Protein AF-A0A450UIN0-F1 (afdb_monomer_lite)

Foldseek 3Di:
DADQDDPVLVVVVVVPDPDDDDLVVVCVPDPRDDSVNSCVVVVPDDPDPVNVCVVCVVVDDDDPPDDDDDDDDDDDDPPPPPPDD

Secondary structure (DSSP, 8-state):
-PPPPPHHHHHHHHHH-SS---HHHHHHT-TT--HHHHHHHHHH----HHHHHHHHGGG----TT--------------------

Sequence (85 aa):
MKEPITYSDYRQYLLVSQINHTLTNFADHSEHFSHDRLNQYLGNIKLTARSTWKNTKAHLIPSKQSYVVFDDTVHSISAIPLKLN

pLDDT: mean 79.84, std 12.33, range [41.25, 94.75]

Structu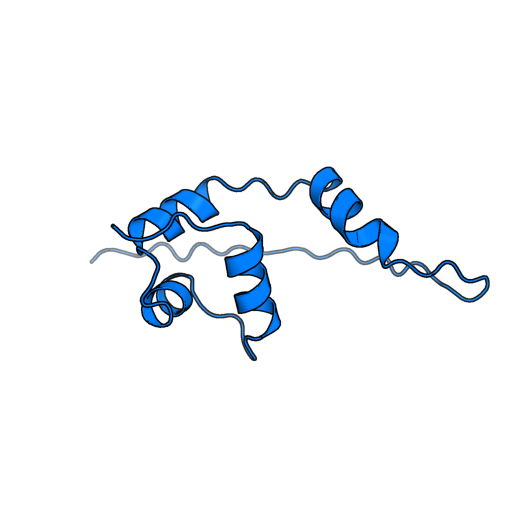re (mmCIF, N/CA/C/O backbone):
data_AF-A0A450UIN0-F1
#
_entry.id   AF-A0A450UIN0-F1
#
loop_
_atom_site.group_PDB
_atom_site.id
_atom_site.type_symbol
_atom_site.label_atom_id
_atom_site.label_alt_id
_atom_site.label_comp_id
_atom_site.label_asym_id
_atom_site.label_entity_id
_atom_site.label_seq_id
_atom_site.pdbx_PDB_ins_code
_atom_site.Cartn_x
_atom_site.Cartn_y
_atom_site.Cartn_z
_atom_site.occupancy
_atom_site.B_iso_or_equiv
_atom_site.auth_seq_id
_atom_site.auth_comp_id
_atom_site.auth_asym_id
_atom_site.auth_atom_id
_atom_site.pdbx_PDB_model_num
ATOM 1 N N . MET A 1 1 ? 2.894 -0.655 -29.758 1.00 57.50 1 MET A N 1
ATOM 2 C CA . MET A 1 1 ? 3.645 -0.168 -28.576 1.00 57.50 1 MET A CA 1
ATOM 3 C C . MET A 1 1 ? 2.915 -0.669 -27.345 1.00 57.50 1 MET A C 1
ATOM 5 O O . MET A 1 1 ? 1.697 -0.645 -27.373 1.00 57.50 1 MET A O 1
ATOM 9 N N . LYS A 1 2 ? 3.617 -1.172 -26.323 1.00 67.25 2 LYS A N 1
ATOM 10 C CA . LYS A 1 2 ? 2.978 -1.588 -25.062 1.00 67.25 2 LYS A CA 1
ATOM 11 C C . LYS A 1 2 ? 2.524 -0.356 -24.266 1.00 67.25 2 LYS A C 1
ATOM 13 O O . LYS A 1 2 ? 3.199 0.675 -24.336 1.00 67.25 2 LYS A O 1
ATOM 18 N N . GLU A 1 3 ? 1.414 -0.453 -23.543 1.00 74.81 3 GLU A N 1
ATOM 19 C CA . GLU A 1 3 ? 0.813 0.674 -22.812 1.00 74.81 3 GLU A CA 1
ATOM 20 C C . GLU A 1 3 ? 1.629 1.043 -21.552 1.00 74.81 3 GLU A C 1
ATOM 22 O O . GLU A 1 3 ? 2.361 0.197 -21.017 1.00 74.81 3 GLU A O 1
ATOM 27 N N . PRO A 1 4 ? 1.586 2.306 -21.083 1.00 73.31 4 PRO A N 1
ATOM 28 C CA . PRO A 1 4 ? 2.153 2.683 -19.795 1.00 73.31 4 PRO A CA 1
ATOM 29 C C . PRO A 1 4 ? 1.294 2.126 -18.654 1.00 73.31 4 PRO A C 1
ATOM 31 O O . PRO A 1 4 ? 0.070 2.130 -18.719 1.00 73.31 4 PRO A O 1
ATOM 34 N N . ILE A 1 5 ? 1.945 1.678 -17.583 1.00 79.31 5 ILE A N 1
ATOM 35 C CA . ILE A 1 5 ? 1.255 1.133 -16.410 1.00 79.31 5 ILE A CA 1
ATOM 36 C C . ILE A 1 5 ? 0.827 2.233 -15.472 1.00 79.31 5 ILE A C 1
ATOM 38 O O . ILE A 1 5 ? 1.571 3.183 -15.215 1.00 79.31 5 ILE A O 1
ATOM 42 N N . THR A 1 6 ? -0.362 2.057 -14.911 1.00 81.25 6 THR A N 1
ATOM 43 C CA . THR A 1 6 ? -0.874 2.916 -13.860 1.00 81.25 6 THR A CA 1
ATOM 44 C C . THR A 1 6 ? -0.789 2.240 -12.497 1.00 81.25 6 THR A C 1
ATOM 46 O O . THR A 1 6 ? -0.683 1.023 -12.342 1.00 81.25 6 THR A O 1
ATOM 49 N N . TYR A 1 7 ? -0.917 3.062 -11.462 1.00 77.94 7 TYR A N 1
ATOM 50 C CA . TYR A 1 7 ? -0.961 2.601 -10.080 1.00 77.94 7 TYR A CA 1
ATOM 51 C C . TYR A 1 7 ? -2.209 1.748 -9.811 1.00 77.94 7 TYR A C 1
ATOM 53 O O . TYR A 1 7 ? -2.247 0.977 -8.854 1.00 77.94 7 TYR A O 1
ATOM 61 N N . SER A 1 8 ? -3.265 1.907 -10.614 1.00 81.69 8 SER A N 1
ATOM 62 C CA . SER A 1 8 ? -4.488 1.120 -10.477 1.00 81.69 8 SER A CA 1
ATOM 63 C C . SER A 1 8 ? -4.298 -0.305 -10.982 1.00 81.69 8 SER A C 1
ATOM 65 O O . SER A 1 8 ? -4.724 -1.231 -10.300 1.00 81.69 8 SER A O 1
ATOM 67 N N . ASP A 1 9 ? -3.602 -0.479 -12.106 1.00 84.00 9 ASP A N 1
ATOM 68 C CA . ASP A 1 9 ? -3.411 -1.791 -12.739 1.00 84.00 9 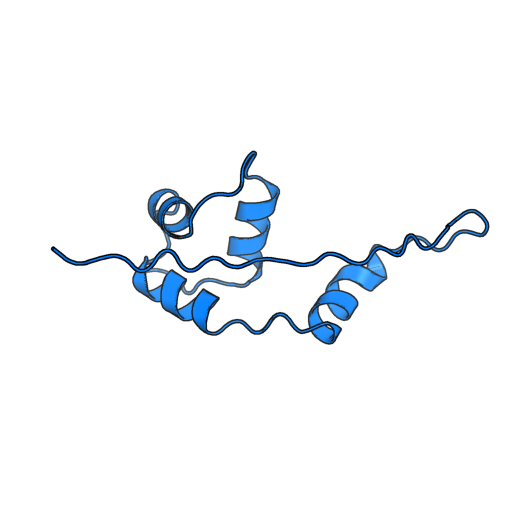ASP A CA 1
ATOM 69 C C . ASP A 1 9 ? -2.662 -2.745 -11.807 1.00 84.00 9 ASP A C 1
ATOM 71 O O . ASP A 1 9 ? -3.122 -3.850 -11.522 1.00 84.00 9 ASP A O 1
ATOM 75 N N . TYR A 1 10 ? -1.546 -2.276 -11.239 1.00 80.50 10 TYR A N 1
ATOM 76 C CA . TYR A 1 10 ? -0.749 -3.084 -10.318 1.00 80.50 10 TYR A CA 1
ATOM 77 C C . TYR A 1 10 ? -1.469 -3.362 -8.989 1.00 80.50 10 TYR A C 1
ATOM 79 O O . TYR A 1 10 ? -1.393 -4.467 -8.459 1.00 80.50 10 TYR A O 1
ATOM 87 N N . ARG A 1 11 ? -2.215 -2.390 -8.444 1.00 80.56 11 ARG A N 1
ATOM 88 C CA . ARG A 1 11 ? -3.008 -2.614 -7.222 1.00 80.56 11 ARG A CA 1
ATOM 89 C C . ARG A 1 11 ? -4.115 -3.631 -7.435 1.00 80.56 11 ARG A C 1
ATOM 91 O O . ARG A 1 11 ? -4.324 -4.472 -6.569 1.00 80.56 11 ARG A O 1
ATOM 98 N N . GLN A 1 12 ? -4.826 -3.540 -8.556 1.00 83.56 12 GLN A N 1
ATOM 99 C CA . GLN A 1 12 ? -5.897 -4.475 -8.868 1.00 83.56 12 GLN A CA 1
ATOM 100 C C . GLN A 1 12 ? -5.343 -5.891 -8.983 1.00 83.56 12 GLN A C 1
ATOM 102 O O . GLN A 1 12 ? -5.928 -6.811 -8.422 1.00 83.56 12 GLN A O 1
ATOM 107 N N . TYR A 1 13 ? -4.189 -6.041 -9.633 1.00 85.31 13 TYR A N 1
ATOM 108 C CA . TYR A 1 13 ? -3.471 -7.304 -9.700 1.00 85.31 13 TYR A CA 1
ATOM 109 C C . TYR A 1 13 ? -3.132 -7.869 -8.310 1.00 85.31 13 TYR A C 1
ATOM 111 O O . TYR A 1 13 ? -3.472 -9.013 -8.020 1.00 85.31 13 TYR A O 1
ATOM 119 N N . LEU A 1 14 ? -2.550 -7.055 -7.420 1.00 83.31 14 LEU A N 1
ATOM 120 C CA . LEU A 1 14 ? -2.236 -7.482 -6.049 1.00 83.31 14 LEU A CA 1
ATOM 121 C C . LEU A 1 14 ? -3.483 -7.835 -5.220 1.00 83.31 14 LEU A C 1
ATOM 123 O O . LEU A 1 14 ? -3.423 -8.706 -4.359 1.00 83.31 14 LEU A O 1
ATOM 127 N N . LEU A 1 15 ? -4.613 -7.163 -5.457 1.00 84.38 15 LEU A N 1
ATOM 128 C CA . LEU A 1 15 ? -5.867 -7.438 -4.748 1.00 84.38 15 LEU A CA 1
ATOM 129 C C . LEU A 1 15 ? -6.505 -8.767 -5.163 1.00 84.38 15 LEU A C 1
ATOM 131 O O . LEU A 1 15 ? -7.184 -9.386 -4.348 1.00 84.38 15 LEU A O 1
ATOM 135 N N . VAL A 1 16 ? -6.327 -9.186 -6.418 1.00 85.44 16 VAL A N 1
ATOM 136 C CA . VAL A 1 16 ? -6.897 -10.446 -6.929 1.00 85.44 16 VAL A CA 1
ATOM 137 C C . VAL A 1 16 ? -5.936 -11.626 -6.806 1.00 85.44 16 VAL A C 1
ATOM 139 O O . VAL A 1 16 ? -6.369 -12.773 -6.904 1.00 85.44 16 VAL A O 1
ATOM 142 N N . SER A 1 17 ? -4.643 -11.376 -6.584 1.00 82.88 17 SER A N 1
ATOM 143 C CA . SER A 1 17 ? -3.670 -12.440 -6.355 1.00 82.88 17 SER A CA 1
ATOM 144 C C . SER A 1 17 ? -3.905 -13.130 -5.011 1.00 82.88 17 SER A C 1
ATOM 146 O O . SER A 1 17 ? -3.954 -12.477 -3.972 1.00 82.88 17 SER A O 1
ATOM 148 N N . GLN A 1 18 ? -4.007 -14.462 -5.022 1.00 78.94 18 GLN A N 1
ATOM 149 C CA . GLN A 1 18 ? -4.177 -15.262 -3.799 1.00 78.94 18 GLN A CA 1
ATOM 150 C C . GLN A 1 18 ? -2.923 -15.272 -2.912 1.00 78.94 18 GLN A C 1
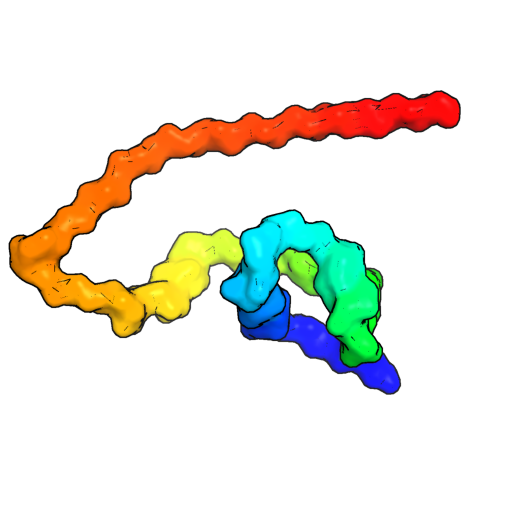ATOM 152 O O . GLN A 1 18 ? -3.024 -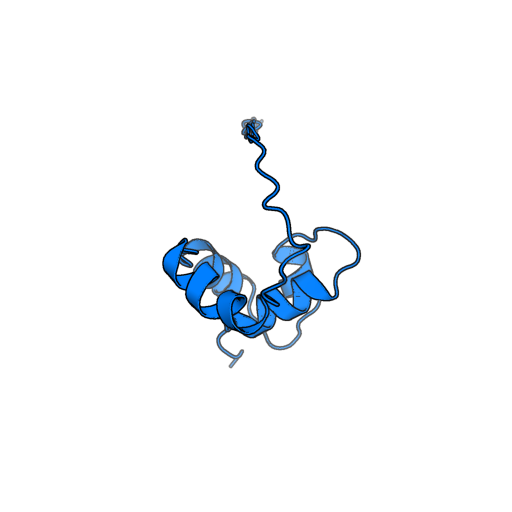15.501 -1.708 1.00 78.94 18 GLN A O 1
ATOM 157 N N . ILE A 1 19 ? -1.747 -15.037 -3.500 1.00 82.00 19 ILE A N 1
ATOM 158 C CA . ILE A 1 19 ? -0.459 -14.966 -2.808 1.00 82.00 19 ILE A CA 1
ATOM 159 C C . ILE A 1 19 ? 0.351 -13.776 -3.318 1.00 82.00 19 ILE A C 1
ATOM 161 O O . ILE A 1 19 ? 0.132 -13.285 -4.424 1.00 82.00 19 ILE A O 1
ATOM 165 N N . ASN A 1 20 ? 1.331 -13.340 -2.527 1.00 76.12 20 ASN A N 1
ATOM 166 C CA . ASN A 1 20 ? 2.262 -12.301 -2.950 1.00 76.12 20 ASN A CA 1
ATOM 167 C C . ASN A 1 20 ? 3.094 -12.797 -4.140 1.00 76.12 20 ASN A C 1
ATOM 169 O O . ASN A 1 20 ? 3.961 -13.659 -3.990 1.00 76.12 20 ASN A O 1
ATOM 173 N N . HIS A 1 21 ? 2.832 -12.237 -5.317 1.00 77.94 21 HIS A N 1
ATOM 174 C CA . HIS A 1 21 ? 3.566 -12.550 -6.535 1.00 77.94 21 HIS A CA 1
ATOM 175 C C . HIS A 1 21 ? 4.690 -11.551 -6.802 1.00 77.94 21 HIS A C 1
ATOM 177 O O . HIS A 1 21 ? 4.635 -10.385 -6.408 1.00 77.94 21 HIS A O 1
ATOM 183 N N . THR A 1 22 ? 5.723 -12.021 -7.501 1.00 76.12 22 THR A N 1
ATOM 184 C CA . THR A 1 22 ? 6.815 -11.162 -7.956 1.00 76.12 22 THR A CA 1
ATOM 185 C C . THR A 1 22 ? 6.346 -10.231 -9.070 1.00 76.12 22 THR A C 1
ATOM 187 O O . THR A 1 22 ? 5.368 -10.487 -9.772 1.00 76.12 22 THR A O 1
ATOM 190 N N . LEU A 1 23 ? 7.101 -9.157 -9.283 1.00 75.19 23 LEU A N 1
ATOM 191 C CA . LEU A 1 23 ? 6.875 -8.243 -10.397 1.00 75.19 23 LEU A CA 1
ATOM 192 C C . LEU A 1 23 ? 6.994 -8.933 -11.763 1.00 75.19 23 LEU A C 1
ATOM 194 O O . LEU A 1 23 ? 6.212 -8.660 -12.668 1.00 75.19 23 LEU A O 1
ATOM 198 N N . THR A 1 24 ? 7.936 -9.867 -11.890 1.00 76.56 24 THR A N 1
ATOM 199 C CA . THR A 1 24 ? 8.084 -10.707 -13.082 1.00 76.56 24 THR A CA 1
ATOM 200 C C . THR A 1 24 ? 6.813 -11.500 -13.353 1.00 76.56 24 THR A C 1
ATOM 202 O O . THR A 1 24 ? 6.346 -11.518 -14.481 1.00 76.56 24 THR A O 1
ATOM 205 N N . ASN A 1 25 ? 6.189 -12.058 -12.312 1.00 83.19 25 ASN A N 1
ATOM 206 C CA . ASN A 1 25 ? 4.943 -12.798 -12.466 1.00 83.19 25 ASN A CA 1
ATOM 207 C C . ASN A 1 25 ? 3.808 -11.900 -12.990 1.00 83.19 25 ASN A C 1
ATOM 209 O O . ASN A 1 25 ? 3.088 -12.318 -13.890 1.00 83.19 25 ASN A O 1
ATOM 213 N N . PHE A 1 26 ? 3.703 -10.651 -12.524 1.00 80.94 26 PHE A N 1
ATOM 214 C CA . PHE A 1 26 ? 2.729 -9.702 -13.079 1.00 80.94 26 PHE A CA 1
ATOM 215 C C . PHE A 1 26 ? 2.987 -9.397 -14.559 1.00 80.94 26 PHE A C 1
ATOM 217 O O . PHE A 1 26 ? 2.065 -9.363 -15.372 1.00 80.94 26 PHE A O 1
ATOM 224 N N . ALA A 1 27 ? 4.251 -9.176 -14.907 1.00 79.56 27 ALA A N 1
ATOM 225 C CA . ALA A 1 27 ? 4.663 -8.856 -16.263 1.00 79.56 27 ALA A CA 1
ATOM 226 C C . ALA A 1 27 ? 4.445 -10.027 -17.241 1.00 79.56 27 ALA A C 1
ATOM 228 O O . ALA A 1 27 ? 4.025 -9.800 -18.373 1.00 79.56 27 ALA A O 1
ATOM 229 N N . ASP A 1 28 ? 4.673 -11.265 -16.793 1.00 80.25 28 ASP A N 1
ATOM 230 C CA . ASP A 1 28 ? 4.468 -12.485 -17.583 1.00 80.25 28 ASP A CA 1
ATOM 231 C C . ASP A 1 28 ? 2.980 -12.759 -17.853 1.00 80.25 28 ASP A C 1
ATOM 233 O O . ASP A 1 28 ? 2.627 -13.275 -18.909 1.00 80.25 28 ASP A O 1
ATOM 237 N N . HIS A 1 29 ? 2.099 -12.381 -16.919 1.00 78.88 29 HIS A N 1
ATOM 238 C CA . HIS A 1 29 ? 0.646 -12.585 -17.023 1.00 78.88 29 HIS A CA 1
ATOM 239 C C . HIS A 1 29 ? -0.098 -11.380 -17.615 1.00 78.88 29 HIS A C 1
ATOM 241 O O . HIS A 1 29 ? -1.328 -11.346 -17.614 1.00 78.88 29 HIS A O 1
ATOM 247 N N . SER A 1 30 ? 0.630 -10.388 -18.134 1.00 72.19 30 SER A N 1
ATOM 248 C CA . SER A 1 30 ? 0.053 -9.227 -18.802 1.00 72.19 30 SER A CA 1
ATOM 249 C C . SER A 1 30 ? 0.635 -9.049 -20.203 1.00 72.19 30 SER A C 1
ATOM 251 O O . SER A 1 30 ? 1.690 -8.438 -20.388 1.00 72.19 30 SER A O 1
ATOM 253 N N . GLU A 1 31 ? -0.122 -9.458 -21.221 1.00 70.06 31 GLU A N 1
ATOM 254 C CA . GLU A 1 31 ? 0.241 -9.276 -22.637 1.00 70.06 31 GLU A CA 1
ATOM 255 C C . GLU A 1 31 ? 0.453 -7.794 -23.018 1.00 70.06 31 GLU A C 1
ATOM 257 O O . GLU A 1 31 ? 1.196 -7.464 -23.948 1.00 70.06 31 GLU A O 1
ATOM 262 N N . HIS A 1 32 ? -0.146 -6.878 -22.252 1.00 72.38 32 HIS A N 1
ATOM 263 C CA . HIS A 1 32 ? -0.187 -5.444 -22.536 1.00 72.38 32 HIS A CA 1
ATOM 264 C C . HIS A 1 32 ? 1.034 -4.652 -22.040 1.00 72.38 32 HIS A C 1
ATOM 266 O O . HIS A 1 32 ? 1.253 -3.526 -22.499 1.00 72.38 32 HIS A O 1
ATOM 272 N N . PHE A 1 33 ? 1.852 -5.216 -21.142 1.00 76.56 33 PHE A N 1
ATOM 273 C CA . PHE A 1 33 ? 2.864 -4.467 -20.386 1.00 76.56 33 PHE A CA 1
ATOM 274 C C . PHE A 1 33 ? 4.290 -4.985 -20.597 1.00 76.56 33 PHE A C 1
ATOM 276 O O . PHE A 1 33 ? 4.523 -6.139 -20.949 1.00 76.56 33 PHE A O 1
ATOM 283 N N . SER A 1 34 ? 5.270 -4.087 -20.484 1.00 79.94 34 SER A N 1
ATOM 284 C CA . SER A 1 34 ? 6.695 -4.399 -20.667 1.00 79.94 34 SER A CA 1
ATOM 285 C C . SER A 1 34 ? 7.366 -4.565 -19.307 1.00 79.94 34 SER A C 1
ATOM 287 O O . SER A 1 34 ? 7.234 -3.655 -18.487 1.00 79.94 34 SER A O 1
ATOM 289 N N . HIS A 1 35 ? 8.139 -5.639 -19.094 1.00 78.25 35 HIS A N 1
ATOM 290 C CA . HIS A 1 35 ? 8.913 -5.854 -17.855 1.00 78.25 35 HIS A CA 1
ATOM 291 C C . HIS A 1 35 ? 9.759 -4.637 -17.473 1.00 78.25 35 HIS A C 1
ATOM 293 O O . HIS A 1 35 ? 9.683 -4.169 -16.342 1.00 78.25 35 HIS A O 1
ATOM 299 N N . ASP A 1 36 ? 10.502 -4.063 -18.421 1.00 81.38 36 ASP A N 1
ATOM 300 C CA . ASP A 1 36 ? 11.363 -2.906 -18.135 1.00 81.38 36 ASP A CA 1
ATOM 301 C C . ASP A 1 36 ? 10.575 -1.678 -17.672 1.00 81.38 36 ASP A C 1
ATOM 303 O O . ASP A 1 36 ? 10.976 -0.981 -16.739 1.00 81.38 36 ASP A O 1
ATOM 307 N N . ARG A 1 37 ? 9.404 -1.437 -18.275 1.00 79.19 37 ARG A N 1
ATOM 308 C CA . ARG A 1 37 ? 8.527 -0.334 -17.866 1.00 79.19 37 ARG A CA 1
ATOM 309 C C . ARG A 1 37 ? 7.893 -0.592 -16.508 1.00 79.19 37 ARG A C 1
ATOM 311 O O . ARG A 1 37 ? 7.717 0.356 -15.755 1.00 79.19 37 ARG A O 1
ATOM 318 N N . LEU A 1 38 ? 7.589 -1.847 -16.182 1.00 80.31 38 LEU A N 1
ATOM 319 C CA . LEU A 1 38 ? 7.113 -2.250 -14.859 1.00 80.31 38 LEU A CA 1
ATOM 320 C C . LEU A 1 38 ? 8.154 -1.988 -13.776 1.00 80.31 38 LEU A C 1
ATOM 322 O O . LEU A 1 38 ? 7.850 -1.334 -12.778 1.00 80.31 38 LEU A O 1
ATOM 326 N N . ASN A 1 39 ? 9.382 -2.449 -14.010 1.00 82.56 39 ASN A N 1
ATOM 327 C CA . ASN A 1 39 ? 10.519 -2.244 -13.117 1.00 82.56 39 ASN A CA 1
ATOM 328 C C . ASN A 1 39 ? 10.773 -0.752 -12.890 1.00 82.56 39 ASN A C 1
ATOM 330 O O . ASN A 1 39 ? 10.885 -0.302 -11.750 1.00 82.56 39 ASN A O 1
ATOM 334 N N . GLN A 1 40 ? 10.803 0.033 -13.970 1.00 82.94 40 GLN A N 1
ATOM 335 C CA . GLN A 1 40 ? 10.997 1.476 -13.885 1.00 82.94 40 GLN A CA 1
ATOM 336 C C . GLN A 1 40 ? 9.832 2.168 -13.169 1.00 82.94 40 GLN A C 1
ATOM 338 O O . GLN A 1 40 ? 10.060 3.060 -12.354 1.00 82.94 40 GLN A O 1
ATOM 343 N N . TYR A 1 41 ? 8.591 1.785 -13.464 1.00 82.25 41 TYR A N 1
ATOM 344 C CA . TYR A 1 41 ? 7.414 2.387 -12.855 1.00 82.25 41 TYR A CA 1
ATOM 345 C C . TYR A 1 41 ? 7.393 2.143 -11.345 1.00 82.25 41 TYR A C 1
ATOM 347 O O . TYR A 1 41 ? 7.411 3.100 -10.574 1.00 82.25 41 TYR A O 1
ATOM 355 N N . LEU A 1 42 ? 7.440 0.880 -10.909 1.00 78.00 42 LEU A N 1
ATOM 356 C CA . LEU A 1 42 ? 7.382 0.531 -9.488 1.00 78.00 42 LEU A CA 1
ATOM 357 C C . LEU A 1 42 ? 8.610 1.003 -8.712 1.00 78.00 42 LEU A C 1
ATOM 359 O O . LEU A 1 42 ? 8.456 1.469 -7.586 1.00 78.00 42 LEU A O 1
ATOM 363 N N . GLY A 1 43 ? 9.801 0.959 -9.317 1.00 82.31 43 GLY A N 1
ATOM 364 C CA . GLY A 1 43 ? 11.024 1.466 -8.689 1.00 82.31 43 GLY A CA 1
ATOM 365 C C . GLY A 1 43 ? 10.982 2.968 -8.391 1.00 82.31 43 GLY A C 1
ATOM 366 O O . GLY A 1 43 ? 11.661 3.433 -7.480 1.00 82.31 43 GLY A O 1
ATOM 367 N N . ASN A 1 44 ? 10.159 3.728 -9.121 1.00 83.38 44 ASN A N 1
ATOM 368 C CA . ASN A 1 44 ? 10.023 5.175 -8.952 1.00 83.38 44 ASN A CA 1
ATOM 369 C C . ASN A 1 44 ? 8.749 5.599 -8.202 1.00 83.38 44 ASN A C 1
ATOM 371 O O . ASN A 1 44 ? 8.587 6.786 -7.894 1.00 83.38 44 ASN A O 1
ATOM 375 N N . ILE A 1 45 ? 7.836 4.674 -7.889 1.00 82.62 45 ILE A N 1
ATOM 376 C CA . ILE A 1 45 ? 6.617 5.010 -7.149 1.00 82.62 45 ILE A CA 1
ATOM 377 C C . ILE A 1 45 ? 6.953 5.334 -5.697 1.00 82.62 45 ILE A C 1
ATOM 379 O O . ILE A 1 45 ? 7.567 4.556 -4.973 1.00 82.62 45 ILE A O 1
ATOM 383 N N . LYS A 1 46 ? 6.444 6.478 -5.238 1.00 82.50 46 LYS A N 1
ATOM 384 C CA . LYS A 1 46 ? 6.474 6.872 -3.829 1.00 82.50 46 LYS A CA 1
ATOM 385 C C . LYS A 1 46 ? 5.092 6.708 -3.208 1.00 82.50 46 LYS A C 1
ATOM 387 O O . LYS A 1 46 ? 4.205 7.535 -3.423 1.00 82.50 46 LYS A O 1
ATOM 392 N N . LEU A 1 47 ? 4.929 5.673 -2.389 1.00 82.19 47 LEU A N 1
ATOM 393 C CA . LEU A 1 47 ? 3.734 5.476 -1.566 1.00 82.19 47 LEU A CA 1
ATOM 394 C C . LEU A 1 47 ? 3.854 6.292 -0.282 1.00 82.19 47 LEU A C 1
ATOM 396 O O . LEU A 1 47 ? 4.390 5.847 0.727 1.00 82.19 47 LEU A O 1
ATOM 400 N N . THR A 1 48 ? 3.379 7.533 -0.332 1.00 88.75 48 THR A N 1
ATOM 401 C CA . THR A 1 48 ? 3.392 8.417 0.840 1.00 88.75 48 THR A CA 1
ATOM 402 C C . THR A 1 48 ? 2.168 8.165 1.717 1.00 88.75 48 THR A C 1
ATOM 404 O O . THR A 1 48 ? 1.074 7.941 1.195 1.00 88.75 48 THR A O 1
ATOM 407 N N . ALA A 1 49 ? 2.301 8.320 3.038 1.00 88.88 49 ALA A N 1
ATOM 408 C CA . ALA A 1 49 ? 1.167 8.228 3.965 1.00 88.88 49 ALA A CA 1
ATOM 409 C C . ALA A 1 49 ? 0.003 9.156 3.563 1.00 88.88 49 ALA A C 1
ATOM 411 O O . ALA A 1 49 ? -1.163 8.774 3.631 1.00 88.88 49 ALA A O 1
ATOM 412 N N . ARG A 1 50 ? 0.317 10.354 3.045 1.00 91.50 50 ARG A N 1
ATOM 413 C CA . ARG A 1 50 ? -0.671 11.298 2.500 1.00 91.50 50 ARG A CA 1
ATOM 414 C C . ARG A 1 50 ? -1.438 10.712 1.314 1.00 91.50 50 ARG A C 1
ATOM 416 O O . ARG A 1 50 ? -2.655 10.871 1.245 1.00 91.50 50 ARG A O 1
ATOM 423 N N . SER A 1 51 ? -0.741 10.062 0.380 1.00 86.88 51 SER A N 1
ATOM 424 C CA . SER A 1 51 ? -1.383 9.413 -0.767 1.00 86.88 51 SER A CA 1
ATOM 425 C C . SER A 1 51 ? -2.265 8.244 -0.331 1.00 86.88 51 SER A C 1
ATOM 427 O O . SER A 1 51 ? -3.385 8.128 -0.822 1.00 86.88 51 SER A O 1
ATOM 429 N N . THR A 1 52 ? -1.828 7.447 0.646 1.00 87.75 52 THR A N 1
ATOM 430 C CA . THR A 1 52 ? -2.631 6.358 1.215 1.00 87.75 52 THR A CA 1
ATOM 431 C C . THR A 1 52 ? -3.894 6.905 1.869 1.00 87.75 52 THR A C 1
ATOM 433 O O . THR A 1 52 ? -4.990 6.529 1.467 1.00 87.75 52 THR A O 1
ATOM 436 N N . TRP A 1 53 ? -3.762 7.876 2.778 1.00 92.00 53 TRP A N 1
ATOM 437 C CA . TRP A 1 53 ? -4.895 8.499 3.466 1.00 92.00 53 TRP A CA 1
ATOM 438 C C . TRP A 1 53 ? -5.921 9.099 2.499 1.00 92.00 53 TRP A C 1
ATOM 440 O O . TRP A 1 53 ? -7.124 8.906 2.671 1.00 92.00 53 TRP A O 1
ATOM 450 N N . LYS A 1 54 ? -5.458 9.783 1.442 1.00 91.94 54 LYS A N 1
ATOM 451 C CA . LYS A 1 54 ? -6.336 10.340 0.402 1.00 91.94 54 LYS A CA 1
ATOM 452 C C . LYS A 1 54 ? -7.204 9.262 -0.258 1.00 91.94 54 LYS A C 1
ATOM 454 O O . LYS A 1 54 ? -8.361 9.536 -0.551 1.00 91.94 54 LYS A O 1
ATOM 459 N N . ASN A 1 55 ? -6.652 8.072 -0.499 1.00 87.31 55 ASN A N 1
ATOM 460 C CA . ASN A 1 55 ? -7.364 6.980 -1.165 1.00 87.31 55 ASN A CA 1
ATOM 461 C C . ASN A 1 55 ? -8.220 6.138 -0.203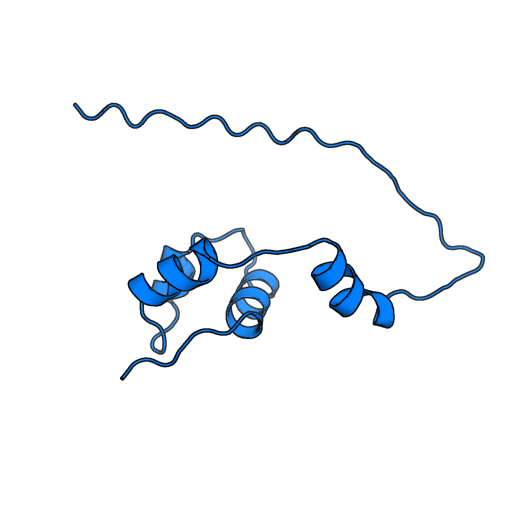 1.00 87.31 55 ASN A C 1
ATOM 463 O O . ASN A 1 55 ? -9.183 5.532 -0.653 1.00 87.31 55 ASN A O 1
ATOM 467 N N . THR A 1 56 ? -7.906 6.082 1.096 1.00 89.50 56 THR A N 1
ATOM 468 C CA . THR A 1 56 ? -8.608 5.198 2.047 1.00 89.50 56 THR A CA 1
ATOM 469 C C . THR A 1 56 ? -9.677 5.898 2.878 1.00 89.50 56 THR A C 1
ATOM 471 O O . THR A 1 56 ? -10.631 5.247 3.296 1.00 89.50 56 THR A O 1
ATOM 474 N N . LYS A 1 57 ? -9.571 7.217 3.098 1.00 93.00 57 LYS A N 1
ATOM 475 C CA . LYS A 1 57 ? -10.453 7.957 4.018 1.00 93.00 57 LYS A CA 1
ATOM 476 C C . LYS A 1 57 ? -11.944 7.767 3.726 1.00 93.00 57 LYS A C 1
ATOM 478 O O . LYS A 1 57 ? -12.723 7.639 4.662 1.00 93.00 57 LYS A O 1
ATOM 483 N N . ALA A 1 58 ? -12.340 7.749 2.453 1.00 93.31 58 ALA A N 1
ATOM 484 C CA . ALA A 1 58 ? -13.742 7.590 2.057 1.00 93.31 58 ALA A CA 1
ATOM 485 C C . ALA A 1 58 ? -14.329 6.211 2.415 1.00 93.31 58 ALA A C 1
ATOM 487 O O . ALA A 1 58 ? -15.543 6.068 2.491 1.00 93.31 58 ALA A O 1
ATOM 488 N N . HIS A 1 59 ? -13.475 5.213 2.647 1.00 91.25 59 HIS A N 1
ATOM 489 C CA . HIS A 1 59 ? -13.870 3.852 3.001 1.00 91.25 59 HIS A CA 1
ATOM 490 C C . HIS A 1 59 ? -13.898 3.611 4.519 1.00 91.25 59 HIS A C 1
ATOM 492 O O . HIS A 1 59 ? -14.319 2.545 4.960 1.00 91.25 59 HIS A O 1
ATOM 498 N N . LEU A 1 60 ? -13.460 4.581 5.332 1.00 91.56 60 LEU A N 1
ATOM 499 C CA . LEU A 1 60 ? -13.524 4.487 6.788 1.00 91.56 60 LEU A CA 1
ATOM 500 C C . LEU A 1 60 ? -14.938 4.825 7.262 1.00 91.56 60 LEU A C 1
ATOM 502 O O . LEU A 1 60 ? -15.405 5.948 7.078 1.00 91.56 60 LEU A O 1
ATOM 506 N N . ILE A 1 61 ? -15.603 3.862 7.899 1.00 92.06 61 ILE A N 1
ATOM 507 C CA . ILE A 1 61 ? -16.945 4.035 8.462 1.00 92.06 61 ILE A CA 1
ATOM 508 C C . ILE A 1 61 ? -16.799 4.484 9.924 1.00 92.06 61 ILE A C 1
ATOM 510 O O . ILE A 1 61 ? -16.415 3.670 10.768 1.00 92.06 61 ILE A O 1
ATOM 514 N N . PRO A 1 62 ? -17.075 5.759 10.260 1.00 88.50 62 PRO A N 1
ATOM 515 C CA . PRO A 1 62 ? -17.016 6.216 11.640 1.00 88.50 62 PRO A CA 1
ATOM 516 C C . PRO A 1 62 ? -18.148 5.576 12.444 1.00 88.50 62 PRO A C 1
ATOM 518 O O . PRO A 1 62 ? -19.307 5.583 12.032 1.00 88.50 62 PRO A O 1
ATOM 521 N N . SER A 1 63 ? -17.816 5.041 13.614 1.00 94.62 63 SER A N 1
ATOM 522 C CA . SER A 1 63 ? -18.787 4.410 14.500 1.00 94.62 63 SER A CA 1
ATOM 523 C C . SER A 1 63 ? -18.435 4.684 15.955 1.00 94.62 63 SER A C 1
ATOM 525 O O . SER A 1 63 ? -17.267 4.746 16.326 1.00 94.62 63 SER A O 1
ATOM 527 N N . LYS A 1 64 ? -19.450 4.805 16.814 1.00 93.94 64 LYS A N 1
ATOM 528 C CA . LYS A 1 64 ? -19.233 4.921 18.265 1.00 93.94 64 LYS A CA 1
ATOM 529 C C . LYS A 1 64 ? -18.650 3.639 18.869 1.00 93.94 64 LYS A C 1
ATOM 531 O O . LYS A 1 64 ? -18.116 3.688 19.968 1.00 93.94 64 LYS A O 1
ATOM 536 N N . GLN A 1 65 ? -18.755 2.517 18.158 1.00 94.75 65 GLN A N 1
ATOM 537 C CA . GLN A 1 65 ? -18.203 1.220 18.548 1.00 94.75 65 GLN A CA 1
ATOM 538 C C . GLN A 1 65 ? -16.885 0.882 17.828 1.00 94.75 65 GLN A C 1
ATOM 540 O O . GLN A 1 65 ? -16.405 -0.241 17.946 1.00 94.75 65 GLN A O 1
ATOM 545 N N . SER A 1 66 ? -16.306 1.803 17.045 1.00 92.25 66 SER A N 1
ATOM 546 C CA . SER A 1 66 ? -15.014 1.549 16.396 1.00 92.25 66 SER A CA 1
ATOM 547 C C . SER A 1 66 ? -13.857 1.735 17.372 1.00 92.25 66 SER A C 1
ATOM 549 O O . SER A 1 66 ? -13.850 2.686 18.152 1.00 92.25 66 SER A O 1
ATOM 551 N N . TYR A 1 67 ? -12.845 0.884 17.247 1.00 92.12 67 TYR A N 1
ATOM 552 C CA . TYR A 1 67 ? -11.591 0.982 17.985 1.00 92.12 67 TYR A CA 1
ATOM 553 C C . TYR A 1 67 ? -10.435 1.170 17.003 1.00 92.12 67 TYR A C 1
ATOM 555 O O . TYR A 1 67 ? -10.477 0.667 15.880 1.00 92.12 67 TYR A O 1
ATOM 563 N N . VAL A 1 68 ? -9.400 1.892 17.428 1.00 90.69 68 VAL A N 1
ATOM 564 C CA . VAL A 1 68 ? -8.136 1.976 16.691 1.00 90.69 68 VAL A CA 1
ATOM 565 C C . VAL A 1 68 ? -7.223 0.884 17.228 1.00 90.69 68 VAL A C 1
ATOM 567 O O . VAL A 1 68 ? -6.888 0.890 18.409 1.00 90.69 68 VAL A O 1
ATOM 570 N N . VAL A 1 69 ? -6.834 -0.047 16.361 1.00 91.25 69 VAL A N 1
ATOM 571 C CA . VAL A 1 69 ? -5.800 -1.037 16.669 1.00 91.25 69 VAL A CA 1
ATOM 572 C C . VAL A 1 69 ? -4.461 -0.449 16.246 1.00 91.25 69 VAL A C 1
ATOM 574 O O . VAL A 1 69 ? -4.303 -0.029 15.099 1.00 91.25 69 VAL A O 1
ATOM 577 N N . PHE A 1 70 ? -3.523 -0.386 17.184 1.00 90.81 70 PHE A N 1
ATOM 578 C CA . PHE A 1 70 ? -2.159 0.068 16.949 1.00 90.81 70 PHE A CA 1
ATOM 579 C C . PHE A 1 70 ? -1.198 -1.048 17.351 1.00 90.81 70 PHE A C 1
ATOM 581 O O . PHE A 1 70 ? -1.363 -1.635 18.417 1.00 90.81 70 PHE A O 1
ATOM 588 N N . ASP A 1 71 ? -0.229 -1.325 16.487 1.00 92.69 71 ASP A N 1
ATOM 589 C CA . ASP A 1 71 ? 0.788 -2.362 16.646 1.00 92.69 71 ASP A CA 1
ATOM 590 C C . ASP A 1 71 ? 2.096 -1.849 16.031 1.00 92.69 71 ASP A C 1
ATOM 592 O O . ASP A 1 71 ? 2.061 -1.077 15.062 1.00 92.69 71 ASP A O 1
ATOM 596 N N . ASP A 1 72 ? 3.239 -2.242 16.585 1.00 90.19 72 ASP A N 1
ATOM 597 C CA . ASP A 1 72 ? 4.559 -1.919 16.055 1.00 90.19 72 ASP A CA 1
ATOM 598 C C . ASP A 1 72 ? 5.215 -3.158 15.439 1.00 90.19 72 ASP A C 1
ATOM 600 O O . ASP A 1 72 ? 5.490 -4.159 16.090 1.00 90.19 72 ASP A O 1
ATOM 604 N N . THR A 1 73 ? 5.498 -3.093 14.138 1.00 85.88 73 THR A N 1
ATOM 605 C CA . THR A 1 73 ? 6.140 -4.197 13.416 1.00 85.88 73 THR A CA 1
ATOM 606 C C . THR A 1 73 ? 7.552 -3.819 12.993 1.00 85.88 73 THR A C 1
ATOM 608 O O . THR A 1 73 ? 7.751 -2.788 12.346 1.00 85.88 73 THR A O 1
ATOM 611 N N . VAL A 1 74 ? 8.529 -4.687 13.263 1.00 87.38 74 VAL A N 1
ATOM 612 C CA . VAL A 1 74 ? 9.882 -4.570 12.701 1.00 87.38 74 VAL A CA 1
ATOM 613 C C . VAL A 1 74 ? 9.956 -5.388 11.416 1.00 87.38 74 VAL A C 1
ATOM 615 O O . VAL A 1 74 ? 9.853 -6.612 11.437 1.00 87.38 74 VAL A O 1
ATOM 618 N N . HIS A 1 75 ? 10.167 -4.719 10.284 1.00 79.31 75 HIS A N 1
ATOM 619 C CA . HIS A 1 75 ? 10.442 -5.401 9.024 1.00 79.31 75 HIS A CA 1
ATOM 620 C C . HIS A 1 75 ? 11.952 -5.619 8.881 1.00 79.31 75 HIS A C 1
ATOM 622 O O . HIS A 1 75 ? 12.700 -4.677 8.623 1.00 79.31 75 HIS A O 1
ATOM 628 N N . SER A 1 76 ? 12.412 -6.857 9.073 1.00 79.38 76 SER A N 1
ATOM 629 C CA . SER A 1 76 ? 13.806 -7.216 8.804 1.00 79.38 76 SER A CA 1
ATOM 630 C C . SER A 1 76 ? 13.971 -7.540 7.323 1.00 79.38 76 SER A C 1
ATOM 632 O O . SER A 1 76 ? 13.411 -8.518 6.832 1.00 79.38 76 SER A O 1
ATOM 634 N N . ILE A 1 77 ? 14.748 -6.724 6.611 1.00 71.31 77 ILE A N 1
ATOM 635 C CA . ILE A 1 77 ? 15.215 -7.047 5.263 1.00 71.31 77 ILE A CA 1
ATOM 636 C C . ILE A 1 77 ? 16.617 -7.626 5.415 1.00 71.31 77 ILE A C 1
ATOM 638 O O . ILE A 1 77 ? 17.604 -6.890 5.467 1.00 71.31 77 ILE A O 1
ATOM 642 N N . SER A 1 78 ? 16.727 -8.951 5.487 1.00 62.09 78 SER A N 1
ATOM 643 C CA . SER A 1 78 ? 18.002 -9.603 5.217 1.00 62.09 78 SER A CA 1
ATOM 644 C C . SER A 1 78 ? 18.211 -9.587 3.706 1.00 62.09 78 SER A C 1
ATOM 646 O O . SER A 1 78 ? 17.687 -10.416 2.965 1.00 62.09 78 SER A O 1
ATOM 648 N N . ALA A 1 79 ? 18.975 -8.613 3.215 1.00 55.19 79 ALA A N 1
ATOM 649 C CA . ALA A 1 79 ? 19.572 -8.757 1.899 1.00 55.19 79 ALA A CA 1
ATOM 650 C C . ALA A 1 79 ? 20.486 -9.986 1.976 1.00 55.19 79 ALA A C 1
ATOM 652 O O . ALA A 1 79 ? 21.547 -9.924 2.592 1.00 55.19 79 ALA A O 1
ATOM 653 N N . ILE A 1 80 ? 20.063 -11.123 1.420 1.00 52.94 80 ILE A N 1
ATOM 654 C CA . ILE A 1 80 ? 20.985 -12.222 1.141 1.00 52.94 80 ILE A CA 1
ATOM 655 C C . ILE A 1 80 ? 21.951 -11.647 0.101 1.00 52.94 80 ILE A C 1
ATOM 657 O O . ILE A 1 80 ? 21.503 -11.343 -1.008 1.00 52.94 80 ILE A O 1
ATOM 661 N N . PRO A 1 81 ? 23.241 -11.429 0.416 1.00 45.56 81 PRO A N 1
ATOM 662 C CA . PRO A 1 81 ? 24.177 -11.051 -0.621 1.00 45.56 81 PRO A CA 1
ATOM 663 C C . PRO A 1 81 ? 24.236 -12.236 -1.581 1.00 45.56 81 PRO A C 1
ATOM 665 O O . PRO A 1 81 ? 24.639 -13.335 -1.194 1.00 45.56 81 PRO A O 1
ATOM 668 N N . LEU A 1 82 ? 23.785 -12.029 -2.818 1.00 45.91 82 LEU A N 1
ATOM 669 C CA . LEU A 1 82 ? 24.068 -12.937 -3.920 1.00 45.91 82 LEU A CA 1
ATOM 670 C C . LEU A 1 82 ? 25.593 -13.033 -4.009 1.00 45.91 82 LEU A C 1
ATOM 672 O O . LEU A 1 82 ? 26.250 -12.146 -4.552 1.00 45.91 82 LEU A O 1
ATOM 676 N N . LYS A 1 83 ? 26.169 -14.079 -3.407 1.00 41.25 83 LYS A N 1
ATOM 677 C CA . LYS A 1 83 ? 27.543 -14.472 -3.691 1.00 41.25 83 LYS A CA 1
ATOM 678 C C . LYS A 1 83 ? 27.555 -14.920 -5.146 1.00 41.25 83 LYS A C 1
ATOM 680 O O . LYS A 1 83 ? 27.085 -16.007 -5.466 1.00 41.25 83 LYS A O 1
ATOM 685 N N . LEU A 1 84 ? 28.017 -14.028 -6.013 1.00 41.34 84 LEU A N 1
ATOM 686 C CA . LEU A 1 84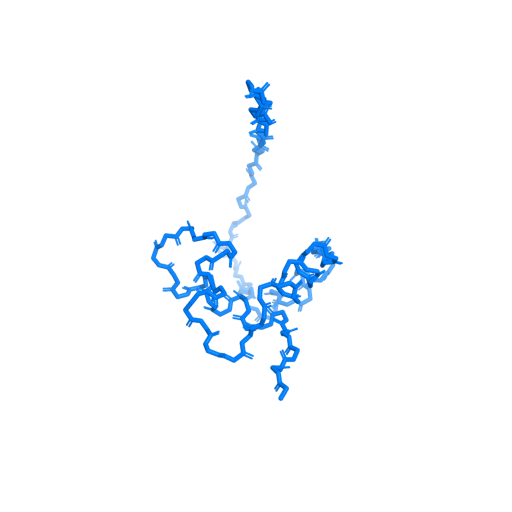 ? 28.472 -14.381 -7.347 1.00 41.34 84 LEU A CA 1
ATOM 687 C C . LEU A 1 84 ? 29.703 -15.272 -7.152 1.00 41.34 84 LEU A C 1
ATOM 689 O O . LEU A 1 84 ? 30.716 -14.809 -6.625 1.00 41.34 84 LEU A O 1
ATOM 693 N N . ASN A 1 85 ? 29.547 -16.552 -7.480 1.00 43.97 85 ASN A N 1
ATOM 694 C CA . ASN A 1 85 ? 30.654 -17.484 -7.676 1.00 43.97 85 ASN A CA 1
ATOM 695 C C . ASN A 1 85 ? 31.189 -17.329 -9.099 1.00 43.97 85 ASN A C 1
ATOM 697 O O . ASN A 1 85 ? 30.350 -17.094 -10.001 1.00 43.97 85 ASN A O 1
#

Radius of gyration: 17.56 Å; chains: 1; bounding box: 50×29×47 Å

Organism: NCBI:txid2126337